Protein AF-A0A9D0ZGV9-F1 (afdb_monomer_lite)

Sequence (92 aa):
MKRRKRFDDDDDGRVIARMDVDGMPWYDGRSPSAPEQPEQSADGGEREPVKLTKEESRAYAAGALKAALLVALVFAGVFFLFILFCAEVWFA

pLDDT: mean 73.94, std 18.32, range [37.31, 98.31]

Structure (mmCIF, N/CA/C/O backbone):
data_AF-A0A9D0ZGV9-F1
#
_entry.id   AF-A0A9D0ZGV9-F1
#
loop_
_atom_site.group_PDB
_atom_site.id
_atom_site.type_symbol
_atom_site.label_atom_id
_atom_site.label_alt_id
_atom_site.label_comp_id
_atom_site.label_asym_id
_atom_site.label_entity_id
_atom_site.label_seq_id
_atom_site.pdbx_PDB_ins_code
_atom_site.Cartn_x
_atom_site.Cartn_y
_atom_site.Cartn_z
_atom_site.occupancy
_atom_site.B_iso_or_equiv
_atom_site.auth_seq_id
_atom_site.auth_comp_id
_atom_site.auth_asym_id
_atom_site.auth_atom_id
_atom_site.pdbx_PDB_model_num
ATOM 1 N N . MET A 1 1 ? -21.030 28.290 5.039 1.00 42.44 1 MET A N 1
ATOM 2 C CA . MET A 1 1 ? -21.965 29.037 5.914 1.00 42.44 1 MET A CA 1
ATOM 3 C C . MET A 1 1 ? -22.527 28.073 6.955 1.00 42.44 1 MET A C 1
ATOM 5 O O . MET A 1 1 ? -23.161 27.100 6.572 1.00 42.44 1 MET A O 1
ATOM 9 N N . LYS A 1 2 ? -22.229 28.263 8.247 1.00 45.47 2 LYS A N 1
ATOM 10 C CA . LYS A 1 2 ? -22.668 27.362 9.331 1.00 45.47 2 LYS A CA 1
ATOM 11 C C . LYS A 1 2 ? -24.075 27.798 9.769 1.00 45.47 2 LYS A C 1
ATOM 13 O O . LYS A 1 2 ? -24.232 28.932 10.216 1.00 45.47 2 LYS A O 1
ATOM 18 N N . ARG A 1 3 ? -25.102 26.957 9.579 1.00 56.16 3 ARG A N 1
ATOM 19 C CA . ARG A 1 3 ? -26.473 27.263 10.034 1.00 56.16 3 ARG A CA 1
ATOM 20 C C . ARG A 1 3 ? -26.458 27.404 11.560 1.00 56.16 3 ARG A C 1
ATOM 22 O O . ARG A 1 3 ? -26.087 26.463 12.256 1.00 56.16 3 ARG A O 1
ATOM 29 N N . ARG A 1 4 ? -26.829 28.581 12.07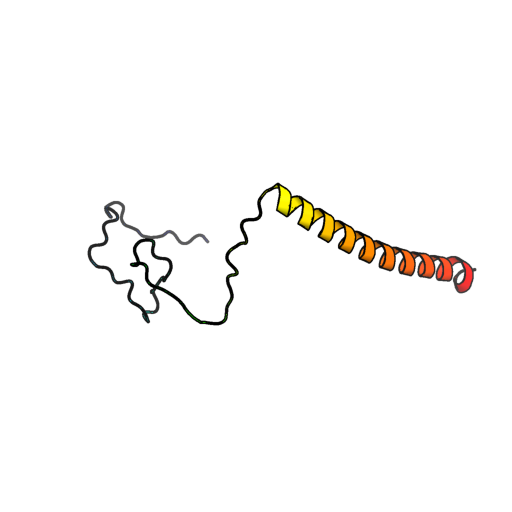3 1.00 56.25 4 ARG A N 1
ATOM 30 C CA . ARG A 1 4 ? -27.068 28.800 13.506 1.00 56.25 4 ARG A CA 1
ATOM 31 C C . ARG A 1 4 ? -28.379 28.097 13.850 1.00 56.25 4 ARG A C 1
ATOM 33 O O . ARG A 1 4 ? -29.410 28.418 13.261 1.00 56.25 4 ARG A O 1
ATOM 40 N N . LYS A 1 5 ? -28.322 27.102 14.735 1.00 60.81 5 LYS A N 1
ATOM 41 C CA . LYS A 1 5 ? -29.518 26.488 15.316 1.00 60.81 5 LYS A CA 1
ATOM 42 C C . LYS A 1 5 ? -30.185 27.551 16.198 1.00 60.81 5 LYS A C 1
ATOM 44 O O . LYS A 1 5 ? -29.531 28.092 17.081 1.00 60.81 5 LYS A O 1
ATOM 49 N N . ARG A 1 6 ? -31.430 27.905 15.868 1.00 57.00 6 ARG A N 1
ATOM 50 C CA . ARG A 1 6 ? -32.303 28.771 16.667 1.00 57.00 6 ARG A CA 1
ATOM 51 C C . ARG A 1 6 ? -32.935 27.886 17.737 1.00 57.00 6 ARG A C 1
ATOM 53 O O . ARG A 1 6 ? -33.968 27.287 17.474 1.00 57.00 6 ARG A O 1
ATOM 60 N N . PHE A 1 7 ? -32.259 27.711 18.858 1.00 61.69 7 PHE A N 1
ATOM 61 C CA . PHE A 1 7 ? -32.930 27.281 20.079 1.00 61.69 7 PHE A CA 1
ATOM 62 C C . PHE A 1 7 ? -32.898 28.497 20.997 1.00 61.69 7 PHE A C 1
ATOM 64 O O . PHE A 1 7 ? -31.861 29.161 21.065 1.00 61.69 7 PHE A O 1
ATOM 71 N N . ASP A 1 8 ? -34.054 28.854 21.551 1.00 63.03 8 ASP A N 1
ATOM 72 C CA . ASP A 1 8 ? -34.185 29.973 22.479 1.00 63.03 8 ASP A CA 1
ATOM 73 C C . ASP A 1 8 ? -33.401 29.651 23.758 1.00 63.03 8 ASP A C 1
ATOM 75 O O . ASP A 1 8 ? -33.391 28.504 24.207 1.00 63.03 8 ASP A O 1
ATOM 79 N N . ASP A 1 9 ? -32.731 30.650 24.339 1.00 64.06 9 ASP A N 1
ATOM 80 C CA . ASP A 1 9 ? -31.883 30.479 25.532 1.00 64.06 9 ASP A CA 1
ATOM 81 C C . ASP A 1 9 ? -32.683 30.024 26.783 1.00 64.06 9 ASP A C 1
ATOM 83 O O . ASP A 1 9 ? -32.088 29.628 27.783 1.00 64.06 9 ASP A O 1
ATOM 87 N N . ASP A 1 10 ? -34.022 30.033 26.705 1.00 66.44 10 ASP A N 1
ATOM 88 C CA . ASP A 1 10 ? -34.970 29.618 27.751 1.00 66.44 10 ASP A CA 1
ATOM 89 C C . ASP A 1 10 ? -35.460 28.154 27.619 1.00 66.44 10 ASP A C 1
ATOM 91 O O . ASP A 1 10 ? -36.322 27.710 28.385 1.00 66.44 10 ASP A O 1
ATOM 95 N N . ASP A 1 11 ? -34.954 27.383 26.648 1.00 73.50 11 ASP A N 1
ATOM 96 C CA . ASP A 1 11 ? -35.310 25.967 26.493 1.00 73.50 11 ASP A CA 1
ATOM 97 C C . ASP A 1 11 ? -34.568 25.092 27.524 1.00 73.50 11 ASP A C 1
ATOM 99 O O . ASP A 1 11 ? -33.393 24.761 27.366 1.00 73.50 11 ASP A O 1
ATOM 103 N N . ASP A 1 12 ? -35.275 24.677 28.581 1.00 71.81 12 ASP A N 1
ATOM 104 C CA . ASP A 1 12 ? -34.780 23.818 29.679 1.00 71.81 12 ASP A CA 1
ATOM 105 C C . ASP A 1 12 ? -34.468 22.366 29.233 1.00 71.81 12 ASP A C 1
ATOM 107 O O . ASP A 1 12 ? -34.355 21.448 30.047 1.00 71.81 12 ASP A O 1
ATOM 111 N N . GLY A 1 13 ? -34.416 22.104 27.921 1.00 71.06 13 GLY A N 1
ATOM 112 C CA . GLY A 1 13 ? -34.092 20.803 27.328 1.00 71.06 13 GLY A CA 1
ATOM 113 C C . GLY A 1 13 ? -35.107 19.699 27.641 1.00 71.06 13 GLY A C 1
ATOM 114 O O . GLY A 1 13 ? -34.867 18.522 27.356 1.00 71.06 13 GLY A O 1
ATOM 115 N N . ARG A 1 14 ? -36.245 20.052 28.247 1.00 73.44 14 ARG A N 1
ATOM 116 C CA . ARG A 1 14 ? -37.298 19.111 28.624 1.00 73.44 14 ARG A CA 1
ATOM 117 C C . ARG A 1 14 ? -38.174 18.803 27.423 1.00 73.44 14 ARG A C 1
ATOM 119 O O . ARG A 1 14 ? -38.809 19.678 26.844 1.00 73.44 14 ARG A O 1
ATOM 126 N N . VAL A 1 15 ? -38.298 17.519 27.113 1.00 74.69 15 VAL A N 1
ATOM 127 C CA . VAL A 1 15 ? -39.230 17.042 26.092 1.00 74.69 15 VAL A CA 1
ATOM 128 C C . VAL A 1 15 ? -40.651 17.067 26.663 1.00 74.69 15 VAL A C 1
ATOM 130 O O . VAL A 1 15 ? -41.019 16.197 27.448 1.00 74.69 15 VAL A O 1
ATOM 133 N N . ILE A 1 16 ? -41.453 18.063 26.271 1.00 75.12 16 ILE A N 1
ATOM 134 C CA . ILE A 1 16 ? -42.863 18.195 26.694 1.00 75.12 16 ILE A CA 1
ATOM 135 C C . ILE A 1 16 ? -43.737 17.112 26.038 1.00 75.12 16 ILE A C 1
ATOM 137 O O . ILE A 1 16 ? -44.635 16.563 26.672 1.00 75.12 16 ILE A O 1
ATOM 141 N N . ALA A 1 17 ? -43.449 16.769 24.780 1.00 77.44 17 ALA A N 1
ATOM 142 C CA . ALA A 1 17 ? -44.111 15.696 24.045 1.00 77.44 17 ALA A CA 1
ATOM 143 C C . ALA A 1 17 ? -43.122 15.015 23.093 1.00 77.44 17 ALA A C 1
ATOM 145 O O . ALA A 1 17 ? -42.411 15.679 22.337 1.00 77.44 17 ALA A O 1
ATOM 146 N N . ARG A 1 18 ? -43.078 13.679 23.117 1.00 75.75 18 ARG A N 1
ATOM 147 C CA . ARG A 1 18 ? -42.254 12.891 22.193 1.00 75.75 18 ARG A CA 1
ATOM 148 C C . ARG A 1 18 ? -42.948 12.836 20.838 1.00 75.75 18 ARG A C 1
ATOM 150 O O . ARG A 1 18 ? -43.941 12.139 20.681 1.00 75.75 18 ARG A O 1
ATOM 157 N N . MET A 1 19 ? -42.429 13.596 19.881 1.00 77.75 19 MET A N 1
ATOM 158 C CA . MET A 1 19 ? -42.888 13.583 18.487 1.00 77.75 19 MET A CA 1
ATOM 159 C C . MET A 1 19 ? -42.047 12.663 17.593 1.00 77.75 19 MET A C 1
ATOM 161 O O . MET A 1 19 ? -42.307 12.572 16.399 1.00 77.75 19 MET A O 1
ATOM 165 N N . ASP A 1 20 ? -41.054 11.984 18.163 1.00 79.81 20 ASP A N 1
ATOM 166 C CA . ASP A 1 20 ? -40.207 11.008 17.483 1.00 79.81 20 ASP A CA 1
ATOM 167 C C . ASP A 1 20 ? -40.972 9.683 17.330 1.00 79.81 20 ASP A C 1
ATOM 169 O O . ASP A 1 20 ? -40.952 8.823 18.210 1.00 79.81 20 ASP A O 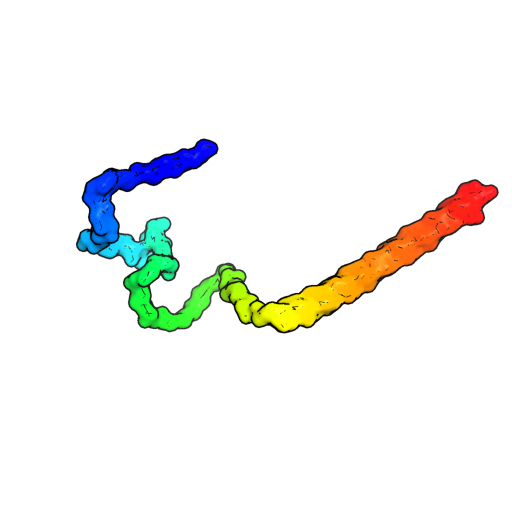1
ATOM 173 N N . VAL A 1 21 ? -41.756 9.591 16.254 1.00 80.25 21 VAL A N 1
ATOM 174 C CA . VAL A 1 21 ? -42.666 8.476 15.961 1.00 80.25 21 VAL A CA 1
ATOM 175 C C . VAL A 1 21 ? -42.237 7.814 14.658 1.00 80.25 21 VAL A C 1
ATOM 177 O O . VAL A 1 21 ? -41.945 8.513 13.688 1.00 80.25 21 VAL A O 1
ATOM 180 N N . ASP A 1 22 ? -42.235 6.482 14.636 1.00 78.38 22 ASP A N 1
ATOM 181 C CA . ASP A 1 22 ? -41.859 5.695 13.461 1.00 78.38 22 ASP A CA 1
ATOM 182 C C . ASP A 1 22 ? -42.698 6.070 12.222 1.00 78.38 22 ASP A C 1
ATOM 184 O O . ASP A 1 22 ? -43.895 6.364 12.311 1.00 78.38 22 ASP A O 1
ATOM 188 N N . GLY A 1 23 ? -42.045 6.110 11.060 1.00 77.81 23 GLY A N 1
ATOM 189 C CA . GLY A 1 23 ? -42.633 6.514 9.779 1.00 77.81 23 GLY A CA 1
ATOM 190 C C . GLY A 1 23 ? -42.733 8.026 9.526 1.00 77.81 23 GLY A C 1
ATOM 191 O O . GLY A 1 23 ? -43.105 8.427 8.420 1.00 77.81 23 GLY A O 1
ATOM 192 N N . MET A 1 24 ? -42.387 8.885 10.492 1.00 83.50 24 MET A N 1
ATOM 193 C CA . MET A 1 24 ? -42.362 10.336 10.275 1.00 83.50 24 MET A CA 1
ATOM 194 C C . MET A 1 24 ? -41.044 10.799 9.623 1.00 83.50 24 MET A C 1
ATOM 196 O O . MET A 1 24 ? -39.984 10.268 9.945 1.00 83.50 24 MET A O 1
ATOM 200 N N . PRO A 1 25 ? -41.047 11.844 8.766 1.00 77.19 25 PRO A N 1
ATOM 201 C CA . PRO A 1 25 ? -39.830 12.343 8.104 1.00 77.19 25 PRO A CA 1
ATOM 202 C C . PRO A 1 25 ? -38.728 12.837 9.053 1.00 77.19 25 PRO A C 1
ATOM 204 O O . PRO A 1 25 ? -37.588 13.019 8.635 1.00 77.19 25 PRO A O 1
ATOM 207 N N . TRP A 1 26 ? -39.086 13.127 10.302 1.00 76.00 26 TRP A N 1
ATOM 208 C CA . TRP A 1 26 ? -38.189 13.603 11.355 1.00 76.00 26 TRP A CA 1
ATOM 209 C C . TRP A 1 26 ? -37.864 12.519 12.391 1.00 76.00 26 TRP A C 1
ATOM 211 O O . TRP A 1 26 ? -37.278 12.850 13.419 1.00 76.00 26 TRP A O 1
ATOM 221 N N . TYR A 1 27 ? -38.268 11.267 12.142 1.00 82.50 27 TYR A N 1
ATOM 222 C CA . TYR A 1 27 ? -37.960 10.138 13.012 1.00 82.50 27 TYR A CA 1
ATOM 223 C C . TYR A 1 27 ? -36.454 9.875 13.012 1.00 82.50 27 TYR A C 1
ATOM 225 O O . TYR A 1 27 ? -35.862 9.619 11.959 1.00 82.50 27 TYR A O 1
ATOM 233 N N . ASP A 1 28 ? -35.838 9.947 14.188 1.00 73.88 28 ASP A N 1
ATOM 234 C CA . ASP A 1 28 ? -34.439 9.586 14.387 1.00 73.88 28 ASP A CA 1
ATOM 235 C C . ASP A 1 28 ? -34.396 8.343 15.276 1.00 73.88 28 ASP A C 1
ATOM 237 O O . ASP A 1 28 ? -34.418 8.420 16.504 1.00 73.88 28 ASP A O 1
ATOM 241 N N . GLY A 1 29 ? -34.297 7.168 14.645 1.00 66.12 29 GLY A N 1
ATOM 242 C CA . GLY A 1 29 ? -34.185 5.876 15.335 1.00 66.12 29 GLY A CA 1
ATOM 243 C C . GLY A 1 29 ? -32.962 5.752 16.261 1.00 66.12 29 GLY A C 1
ATOM 244 O O . GLY A 1 29 ? -32.805 4.736 16.934 1.00 66.12 29 GLY A O 1
ATOM 245 N N . ARG A 1 30 ? -32.090 6.773 16.317 1.00 58.44 30 ARG A N 1
ATOM 246 C CA . ARG A 1 30 ? -30.946 6.898 17.230 1.00 58.44 30 ARG A CA 1
ATOM 247 C C . ARG A 1 30 ? -31.221 7.852 18.404 1.00 58.44 30 ARG A C 1
ATOM 249 O O . ARG A 1 30 ? -30.287 8.307 19.066 1.00 58.44 30 ARG A O 1
ATOM 256 N N . SER A 1 31 ? -32.473 8.189 18.697 1.00 58.59 31 SER A N 1
ATOM 257 C CA . SER A 1 31 ? -32.788 8.963 19.898 1.00 58.59 31 SER A CA 1
ATOM 258 C C . SER A 1 31 ? -32.421 8.162 21.165 1.00 58.59 31 SER A C 1
ATOM 260 O O . SER A 1 31 ? -32.879 7.028 21.326 1.00 58.59 31 SER A O 1
ATOM 262 N N . PRO A 1 32 ? -31.619 8.712 22.103 1.00 54.44 32 PRO A N 1
ATOM 263 C CA . PRO A 1 32 ? -31.069 7.998 23.268 1.00 54.44 32 PRO A CA 1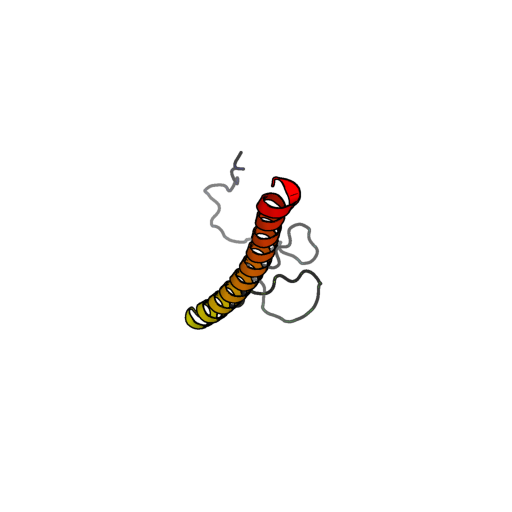
ATOM 264 C C . PRO A 1 32 ? -32.113 7.617 24.336 1.00 54.44 32 PRO A C 1
ATOM 266 O O . PRO A 1 32 ? -31.784 7.396 25.499 1.00 54.44 32 PRO A O 1
ATOM 269 N N . SER A 1 33 ? -33.398 7.587 23.992 1.00 54.81 33 SER A N 1
ATOM 270 C CA . SER A 1 33 ? -34.489 7.249 24.904 1.00 54.81 33 SER A CA 1
ATOM 271 C C . SER A 1 33 ? -35.581 6.391 24.256 1.00 54.81 33 SER A C 1
ATOM 273 O O . SER A 1 33 ? -36.714 6.409 24.746 1.00 54.81 33 SER A O 1
ATOM 275 N N . ALA A 1 34 ? -35.280 5.690 23.159 1.00 50.62 34 ALA A N 1
ATOM 276 C CA . ALA A 1 34 ? -36.161 4.672 22.594 1.00 50.62 34 ALA A CA 1
ATOM 277 C C . ALA A 1 34 ? -36.092 3.380 23.443 1.00 50.62 34 ALA A C 1
ATOM 279 O O . ALA A 1 34 ? -34.994 2.987 23.843 1.00 50.62 34 ALA A O 1
ATOM 280 N N . PRO A 1 35 ? -37.231 2.742 23.777 1.00 45.94 35 PRO A N 1
ATOM 281 C CA . PRO A 1 35 ? -37.233 1.494 24.533 1.00 45.94 35 PRO A CA 1
ATOM 282 C C . PRO A 1 35 ? -36.594 0.377 23.702 1.00 45.94 35 PRO A C 1
ATOM 284 O O . PRO A 1 35 ? -36.920 0.199 22.531 1.00 45.94 35 PRO A O 1
ATOM 287 N N . GLU A 1 36 ? -35.681 -0.366 24.325 1.00 57.97 36 GLU A N 1
ATOM 288 C CA . GLU A 1 36 ? -35.046 -1.551 23.751 1.00 57.97 36 GLU A CA 1
ATOM 289 C C . GLU A 1 36 ? -36.110 -2.579 23.346 1.00 57.97 36 GLU A C 1
ATOM 291 O O . GLU A 1 36 ? -36.870 -3.023 24.208 1.00 57.97 36 GLU A O 1
ATOM 296 N N . GLN A 1 37 ? -36.158 -2.968 22.066 1.00 46.88 37 GLN A N 1
ATOM 297 C CA . GLN A 1 37 ? -36.652 -4.274 21.603 1.00 46.88 37 GLN A CA 1
ATOM 298 C C . GLN A 1 37 ? -36.332 -4.513 20.107 1.00 46.88 37 GLN A C 1
ATOM 300 O O . GLN A 1 37 ? -35.968 -3.568 19.409 1.00 46.88 37 GLN A O 1
ATOM 305 N N . PRO A 1 38 ? -36.345 -5.777 19.634 1.00 50.59 38 PRO A N 1
ATOM 306 C CA . PRO A 1 38 ? -35.180 -6.383 19.000 1.00 50.59 38 PRO A CA 1
ATOM 307 C C . PRO A 1 38 ? -35.394 -6.645 17.503 1.00 50.59 38 PRO A C 1
ATOM 309 O O . PRO A 1 38 ? -36.510 -6.895 17.066 1.00 50.59 38 PRO A O 1
ATOM 312 N N . GLU A 1 39 ? -34.274 -6.714 16.784 1.00 51.66 39 GLU A N 1
ATOM 313 C CA . GLU A 1 39 ? -34.069 -7.439 15.525 1.00 51.66 39 GLU A CA 1
ATOM 314 C C . GLU A 1 39 ? -34.920 -7.053 14.286 1.00 51.66 39 GLU A C 1
ATOM 316 O O . GLU A 1 39 ? -36.115 -7.305 14.185 1.00 51.66 39 GLU A O 1
ATOM 321 N N . GLN A 1 40 ? -34.179 -6.689 13.230 1.00 46.69 40 GLN A N 1
ATOM 322 C CA . GLN A 1 40 ? -34.208 -7.355 11.916 1.00 46.69 40 GLN A CA 1
ATOM 323 C C . GLN A 1 40 ? -34.663 -6.512 10.704 1.00 46.69 40 GLN A C 1
ATOM 325 O O . GLN A 1 40 ? -35.840 -6.287 10.449 1.00 46.69 40 GLN A O 1
ATOM 330 N N . SER A 1 41 ? -33.652 -6.246 9.864 1.00 48.28 41 SER A N 1
ATOM 331 C CA . SER A 1 41 ? -33.688 -6.109 8.399 1.00 48.28 41 SER A CA 1
ATOM 332 C C . SER A 1 41 ? -34.052 -4.756 7.786 1.00 48.28 41 SER A C 1
ATOM 334 O O . SER A 1 41 ? -35.210 -4.489 7.493 1.00 48.28 41 SER A O 1
ATOM 336 N N . ALA A 1 42 ? -33.022 -4.012 7.369 1.00 37.31 42 ALA A N 1
ATOM 337 C CA . ALA A 1 42 ? -32.991 -3.441 6.023 1.00 37.31 42 ALA A CA 1
ATOM 338 C C . ALA A 1 42 ? -31.543 -3.188 5.572 1.00 37.31 42 ALA A C 1
ATOM 340 O O . ALA A 1 42 ? -30.727 -2.601 6.275 1.00 37.31 42 ALA A O 1
ATOM 341 N N . ASP A 1 43 ? -31.255 -3.703 4.387 1.00 42.88 43 ASP A N 1
ATOM 342 C CA . ASP A 1 43 ? -30.034 -3.622 3.598 1.00 42.88 43 ASP A CA 1
ATOM 343 C C . ASP A 1 43 ? -29.456 -2.193 3.498 1.00 42.88 43 ASP A C 1
ATOM 345 O O . ASP A 1 43 ? -30.078 -1.278 2.963 1.00 42.88 43 ASP A O 1
ATOM 349 N N . GLY A 1 44 ? -28.259 -2.006 4.052 1.00 38.31 44 GLY A N 1
ATOM 350 C CA . GLY A 1 44 ? -27.580 -0.711 4.160 1.00 38.31 44 GLY A CA 1
ATOM 351 C C . GLY A 1 44 ? -26.555 -0.729 5.288 1.00 38.31 44 GLY A C 1
ATOM 352 O O . GLY A 1 44 ? -26.555 0.148 6.141 1.00 38.31 44 GLY A O 1
ATOM 353 N N . GLY A 1 45 ? -25.754 -1.798 5.352 1.00 37.88 45 GLY A N 1
ATOM 354 C CA . GLY A 1 45 ? -24.971 -2.164 6.528 1.00 37.88 45 GLY A CA 1
ATOM 355 C C . GLY A 1 45 ? -23.994 -1.084 6.991 1.00 37.88 45 GLY A C 1
ATOM 356 O O . GLY A 1 45 ? -22.827 -1.084 6.593 1.00 37.88 45 GLY A O 1
ATOM 357 N N . GLU A 1 46 ? -24.431 -0.248 7.932 1.00 47.12 46 GLU A N 1
ATOM 358 C CA . GLU A 1 46 ? -23.567 0.276 8.982 1.00 47.12 46 GLU A CA 1
ATOM 359 C C . GLU A 1 46 ? -23.057 -0.944 9.758 1.00 47.12 46 GLU A C 1
ATOM 361 O O . GLU A 1 46 ? -23.645 -1.380 10.745 1.00 47.12 46 GLU A O 1
ATOM 366 N N . ARG A 1 47 ? -21.983 -1.567 9.251 1.00 52.06 47 ARG A N 1
ATOM 367 C CA . ARG A 1 47 ? -21.212 -2.541 10.019 1.00 52.06 47 ARG A CA 1
ATOM 368 C C . ARG A 1 47 ? -20.804 -1.812 11.284 1.00 52.06 47 ARG A C 1
ATOM 370 O O . ARG A 1 47 ? -19.990 -0.889 11.214 1.00 52.06 47 ARG A O 1
ATOM 377 N N . GLU A 1 48 ? -21.409 -2.199 12.399 1.00 57.38 48 GLU A N 1
ATOM 378 C CA . GLU A 1 48 ? -21.003 -1.774 13.729 1.00 57.38 48 GLU A CA 1
ATOM 379 C C . GLU A 1 48 ? -19.466 -1.785 13.752 1.00 57.38 48 GLU A C 1
ATOM 381 O O . GLU A 1 48 ? -18.877 -2.797 13.347 1.00 57.38 48 GLU A O 1
ATOM 386 N N . PRO A 1 49 ? -18.790 -0.656 14.050 1.00 58.28 49 PRO A N 1
ATOM 387 C CA . PRO A 1 49 ? -17.349 -0.586 13.890 1.00 58.28 49 PRO A CA 1
ATOM 388 C C . PRO A 1 49 ? -16.753 -1.648 14.798 1.00 58.28 49 PRO A C 1
ATOM 390 O O . PRO A 1 49 ? -16.821 -1.518 16.020 1.00 58.28 49 PRO A O 1
ATOM 393 N N . VAL A 1 50 ? -16.223 -2.716 14.191 1.00 62.44 50 VAL A N 1
ATOM 394 C CA . VAL A 1 50 ? -15.612 -3.833 14.907 1.00 62.44 50 VAL A CA 1
ATOM 395 C C . VAL A 1 50 ? -14.573 -3.216 15.830 1.00 62.44 50 VAL A C 1
ATOM 397 O O . VAL A 1 50 ? -13.562 -2.678 15.369 1.00 62.44 50 VAL A O 1
ATOM 400 N N . LYS A 1 51 ? -14.864 -3.204 17.134 1.00 63.94 51 LYS A N 1
ATOM 401 C CA . LYS A 1 51 ? -13.988 -2.630 18.156 1.00 63.94 51 LYS A CA 1
ATOM 402 C C . LYS A 1 51 ? -12.812 -3.580 18.336 1.00 63.94 51 LYS A C 1
ATOM 404 O O . LYS A 1 51 ? -12.782 -4.377 19.263 1.00 63.94 51 LYS A O 1
ATOM 409 N N . LEU A 1 52 ? -11.864 -3.512 17.408 1.00 63.81 52 LEU A N 1
ATOM 410 C CA . LEU A 1 52 ? -10.621 -4.266 17.474 1.00 63.81 52 LEU A CA 1
ATOM 411 C C . LEU A 1 52 ? -9.801 -3.744 18.652 1.00 63.81 52 LEU A C 1
ATOM 413 O O . LEU A 1 52 ? -9.576 -2.533 18.778 1.00 63.81 52 LEU A O 1
ATOM 417 N N . THR A 1 53 ? -9.311 -4.647 19.499 1.00 77.94 53 THR A N 1
ATOM 418 C CA . THR A 1 53 ? -8.310 -4.261 20.498 1.00 77.94 53 THR A CA 1
ATOM 419 C C . THR A 1 53 ? -7.015 -3.803 19.800 1.00 77.94 53 THR A C 1
ATOM 421 O O . THR A 1 53 ? -6.749 -4.097 18.627 1.00 77.94 53 THR A O 1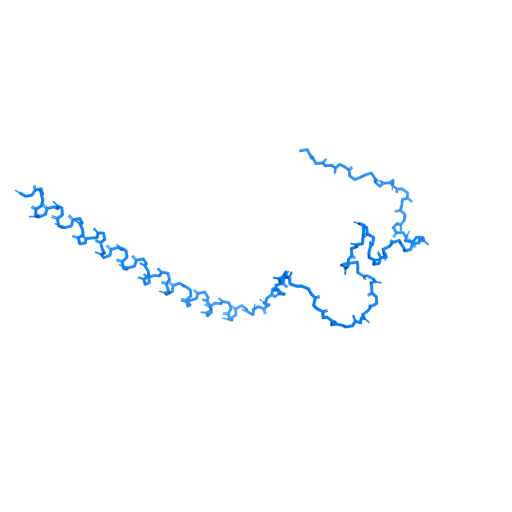
ATOM 424 N N . LYS A 1 54 ? -6.175 -3.034 20.504 1.00 72.19 54 LYS A N 1
ATOM 425 C CA . LYS A 1 54 ? -4.919 -2.481 19.958 1.00 72.19 54 LYS A CA 1
ATOM 426 C C . LYS A 1 54 ? -3.963 -3.568 19.449 1.00 72.19 54 LYS A C 1
ATOM 428 O O . LYS A 1 54 ? -3.161 -3.311 18.555 1.00 72.19 54 LYS A O 1
ATOM 433 N N . GLU A 1 55 ? -4.051 -4.772 20.000 1.00 75.88 55 GLU A N 1
ATOM 434 C CA . GLU A 1 55 ? -3.230 -5.912 19.584 1.00 75.88 55 GLU A CA 1
ATOM 435 C C . GLU A 1 55 ? -3.744 -6.547 18.285 1.00 75.88 55 GLU A C 1
ATOM 437 O O . GLU A 1 55 ? -2.966 -6.767 17.357 1.00 75.88 55 GLU A O 1
ATOM 442 N N . GLU A 1 56 ? -5.059 -6.729 18.154 1.00 77.75 56 GLU A N 1
ATOM 443 C CA . GLU A 1 56 ? -5.685 -7.252 16.934 1.00 77.75 56 GLU A CA 1
ATOM 444 C C . GLU A 1 56 ? -5.523 -6.287 15.757 1.00 77.75 56 GLU A C 1
ATOM 446 O O . GLU A 1 56 ? -5.159 -6.698 14.655 1.00 77.75 56 GLU A O 1
ATOM 451 N N . SER A 1 57 ? -5.697 -4.983 15.987 1.00 81.00 57 SER A N 1
ATOM 452 C CA . SER A 1 57 ? -5.518 -3.971 14.936 1.00 81.00 57 SER A CA 1
ATOM 453 C C . SER A 1 57 ? -4.096 -3.951 14.361 1.00 81.00 57 SER A C 1
ATOM 455 O O . SER A 1 57 ? -3.925 -3.772 13.154 1.00 81.00 57 SER A O 1
ATOM 457 N N . ARG A 1 58 ? -3.067 -4.204 15.182 1.00 81.62 58 ARG A N 1
ATOM 458 C CA . ARG A 1 58 ? -1.675 -4.334 14.718 1.00 81.62 58 ARG A CA 1
ATOM 459 C C . ARG A 1 58 ? -1.456 -5.582 13.869 1.00 81.62 58 ARG A C 1
ATOM 461 O O . ARG A 1 58 ? -0.748 -5.498 12.867 1.00 81.62 58 ARG A O 1
ATOM 468 N N . ALA A 1 59 ? -2.061 -6.711 14.235 1.00 85.25 59 ALA A N 1
ATOM 469 C CA . ALA A 1 59 ? -1.979 -7.936 13.441 1.00 85.25 59 ALA A CA 1
ATOM 470 C C . ALA A 1 59 ? -2.637 -7.753 12.062 1.00 85.25 59 ALA A C 1
ATOM 472 O O . ALA A 1 59 ? -2.029 -8.081 11.039 1.00 85.25 59 ALA A O 1
ATOM 473 N N . TYR A 1 60 ? -3.820 -7.133 12.020 1.00 88.50 60 TYR A N 1
ATOM 474 C CA . TYR A 1 60 ? -4.493 -6.777 10.768 1.00 88.50 60 TYR A CA 1
ATOM 475 C C . TYR A 1 60 ? -3.676 -5.795 9.925 1.00 88.50 60 TYR A C 1
ATOM 477 O O . TYR A 1 60 ? -3.482 -6.022 8.729 1.00 88.50 60 TYR A O 1
ATOM 485 N N . ALA A 1 61 ? -3.139 -4.738 10.540 1.00 89.88 61 ALA A N 1
ATOM 486 C CA . ALA A 1 61 ? -2.293 -3.770 9.850 1.00 89.88 61 ALA A CA 1
ATOM 487 C C . ALA A 1 61 ? -1.035 -4.428 9.263 1.00 89.88 61 ALA A C 1
ATOM 489 O O . ALA A 1 61 ? -0.680 -4.150 8.121 1.00 89.88 61 ALA A O 1
ATOM 490 N N . ALA A 1 62 ? -0.390 -5.343 9.994 1.00 91.25 62 ALA A N 1
ATOM 491 C CA . ALA A 1 62 ? 0.772 -6.077 9.497 1.00 91.25 62 ALA A CA 1
ATOM 492 C C . ALA A 1 62 ? 0.429 -6.982 8.300 1.00 91.25 62 ALA A C 1
ATOM 494 O O . ALA A 1 62 ? 1.237 -7.110 7.376 1.00 91.25 62 ALA A O 1
ATOM 495 N N . GLY A 1 63 ? -0.762 -7.590 8.297 1.00 91.94 63 GLY A N 1
ATOM 496 C CA . GLY A 1 63 ? -1.278 -8.346 7.154 1.00 91.94 63 GLY A CA 1
ATOM 497 C C . GLY A 1 63 ? -1.517 -7.458 5.932 1.00 91.94 63 GLY A C 1
ATOM 498 O O . GLY A 1 63 ? -1.000 -7.741 4.850 1.00 91.94 63 GLY A O 1
ATOM 499 N N . ALA A 1 64 ? -2.223 -6.341 6.120 1.00 94.94 64 ALA A N 1
ATOM 500 C CA . ALA A 1 64 ? -2.485 -5.366 5.062 1.00 94.94 64 ALA A CA 1
ATOM 501 C C . ALA A 1 64 ? -1.187 -4.782 4.479 1.00 94.94 64 ALA A C 1
ATOM 503 O O . ALA A 1 64 ? -1.053 -4.659 3.263 1.00 94.94 64 ALA A O 1
ATOM 504 N N . LEU A 1 65 ? -0.201 -4.490 5.332 1.00 96.38 65 LEU A N 1
ATOM 505 C CA . LEU A 1 65 ? 1.092 -3.962 4.907 1.00 96.38 65 LEU A CA 1
ATOM 506 C C . LEU A 1 65 ? 1.856 -4.968 4.039 1.00 96.38 65 LEU A C 1
ATOM 508 O O . LEU A 1 65 ? 2.397 -4.590 3.004 1.00 96.38 65 LEU A O 1
ATOM 512 N N . LYS A 1 66 ? 1.871 -6.253 4.418 1.00 95.81 66 LYS A N 1
ATOM 513 C CA . LYS A 1 66 ? 2.497 -7.314 3.610 1.00 95.81 66 LYS A CA 1
ATOM 514 C C . LYS A 1 66 ? 1.826 -7.463 2.249 1.00 95.81 66 LYS A C 1
ATOM 516 O O . LYS A 1 66 ? 2.527 -7.593 1.250 1.00 95.81 66 LYS A O 1
ATOM 521 N N . ALA A 1 67 ? 0.496 -7.409 2.205 1.00 96.38 67 ALA A N 1
ATOM 522 C CA . ALA A 1 67 ? -0.243 -7.454 0.948 1.00 96.38 67 ALA A CA 1
ATOM 523 C C . ALA A 1 6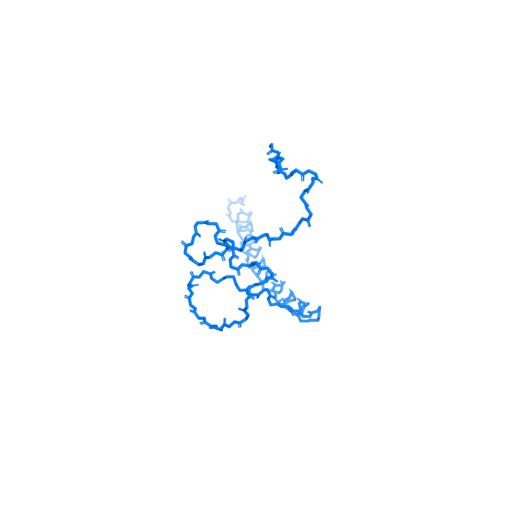7 ? 0.099 -6.251 0.053 1.00 96.38 67 ALA A C 1
ATOM 525 O O . ALA A 1 67 ? 0.431 -6.430 -1.117 1.00 96.38 67 ALA A O 1
ATOM 526 N N . ALA A 1 68 ? 0.100 -5.038 0.615 1.00 97.06 68 ALA A N 1
ATOM 527 C CA . ALA A 1 68 ? 0.471 -3.826 -0.112 1.00 97.06 68 ALA A CA 1
ATOM 528 C C . ALA A 1 68 ? 1.915 -3.884 -0.640 1.00 97.06 68 ALA A C 1
ATOM 530 O O . ALA A 1 68 ? 2.168 -3.508 -1.784 1.00 97.06 68 ALA A O 1
ATOM 531 N N . LEU A 1 69 ? 2.852 -4.404 0.160 1.00 97.06 69 LEU A N 1
ATOM 532 C CA . LEU A 1 69 ? 4.254 -4.560 -0.229 1.00 97.06 69 LEU A CA 1
ATOM 533 C C . LEU A 1 69 ? 4.406 -5.561 -1.383 1.00 97.06 69 LEU A C 1
ATOM 535 O O . LEU A 1 69 ? 5.128 -5.277 -2.334 1.00 97.06 69 LEU A O 1
ATOM 539 N N . LEU A 1 70 ? 3.681 -6.686 -1.351 1.00 97.69 70 LEU A N 1
ATOM 540 C CA . LEU A 1 70 ? 3.667 -7.656 -2.452 1.00 97.69 70 LEU A CA 1
ATOM 541 C C . LEU A 1 70 ? 3.218 -6.982 -3.758 1.00 97.69 70 LEU A C 1
ATOM 543 O O . LEU A 1 70 ? 3.912 -7.058 -4.770 1.00 97.69 70 LEU A O 1
ATOM 547 N N . VAL A 1 71 ? 2.087 -6.273 -3.724 1.00 97.69 71 VAL A N 1
ATOM 548 C CA . VAL A 1 71 ? 1.558 -5.569 -4.901 1.00 97.69 71 VAL A CA 1
ATOM 549 C C . VAL A 1 71 ? 2.574 -4.550 -5.421 1.00 97.69 71 VAL A C 1
ATOM 551 O O . VAL A 1 71 ? 2.880 -4.547 -6.613 1.00 97.69 71 VAL A O 1
ATOM 554 N N . ALA A 1 72 ? 3.154 -3.736 -4.536 1.00 97.88 72 ALA A N 1
ATOM 555 C CA . ALA A 1 72 ? 4.175 -2.761 -4.908 1.00 97.88 72 ALA A CA 1
ATOM 556 C C . ALA A 1 72 ? 5.403 -3.417 -5.564 1.00 97.88 72 ALA A C 1
ATOM 558 O O . ALA A 1 72 ? 5.903 -2.896 -6.558 1.00 97.88 72 ALA A O 1
ATOM 559 N N . LEU A 1 73 ? 5.856 -4.568 -5.055 1.00 98.00 73 LEU A N 1
ATOM 560 C CA . LEU A 1 73 ? 6.985 -5.314 -5.615 1.00 98.00 73 LEU A CA 1
ATOM 561 C C . LEU A 1 73 ? 6.688 -5.783 -7.041 1.00 98.00 73 LEU A C 1
ATOM 563 O O . LEU A 1 73 ? 7.526 -5.599 -7.919 1.00 98.00 73 LEU A O 1
ATOM 567 N N . VAL A 1 74 ? 5.497 -6.331 -7.295 1.00 98.31 74 VAL A N 1
ATOM 568 C CA . VAL A 1 74 ? 5.103 -6.776 -8.643 1.00 98.31 74 VAL A CA 1
ATOM 569 C C . VAL A 1 74 ? 5.149 -5.612 -9.630 1.00 98.31 74 VAL A C 1
ATOM 571 O O . VAL A 1 74 ? 5.791 -5.723 -10.674 1.00 98.31 74 VAL A O 1
ATOM 574 N N . PHE A 1 75 ? 4.532 -4.478 -9.288 1.00 98.06 75 PHE A N 1
ATOM 575 C CA . PHE A 1 75 ? 4.561 -3.298 -10.152 1.00 98.06 75 PHE A CA 1
ATOM 576 C C . PHE A 1 75 ? 5.980 -2.767 -10.348 1.00 98.06 75 PHE A C 1
ATOM 578 O O . PHE A 1 75 ? 6.381 -2.523 -11.484 1.00 98.06 75 PHE A O 1
ATOM 585 N N . ALA A 1 76 ? 6.760 -2.639 -9.274 1.00 97.62 76 ALA A N 1
ATOM 586 C CA . ALA A 1 76 ? 8.151 -2.209 -9.358 1.00 97.62 76 ALA A CA 1
ATOM 587 C C . ALA A 1 76 ? 8.977 -3.137 -10.261 1.00 97.62 76 ALA A C 1
ATOM 589 O O . ALA A 1 76 ? 9.733 -2.646 -11.091 1.00 97.62 76 ALA A O 1
ATOM 590 N N . GLY A 1 77 ? 8.794 -4.456 -10.158 1.00 98.00 77 GLY A N 1
ATOM 591 C CA . GLY A 1 77 ? 9.464 -5.438 -11.008 1.00 98.00 77 GLY A CA 1
ATOM 592 C C . GLY A 1 77 ? 9.091 -5.293 -12.482 1.00 98.00 77 GLY A C 1
ATOM 593 O O . GLY A 1 77 ? 9.976 -5.257 -13.333 1.00 98.00 77 GLY A O 1
ATOM 594 N N . VAL A 1 78 ? 7.801 -5.141 -12.792 1.00 98.06 78 VAL A N 1
ATOM 595 C CA . VAL A 1 78 ? 7.336 -4.921 -14.173 1.00 98.06 78 VAL A CA 1
ATOM 596 C C . VAL A 1 78 ? 7.904 -3.622 -14.743 1.00 98.06 78 VAL A C 1
ATOM 598 O O . VAL A 1 78 ? 8.461 -3.636 -15.839 1.00 98.06 78 VAL A O 1
ATOM 601 N N . PHE A 1 79 ? 7.820 -2.512 -14.003 1.00 97.31 79 PHE A N 1
ATOM 602 C CA . PHE A 1 79 ? 8.372 -1.231 -14.451 1.00 97.31 79 PHE A CA 1
ATOM 603 C C . PHE A 1 79 ? 9.891 -1.275 -14.593 1.00 97.31 79 PHE A C 1
ATOM 605 O O . PHE A 1 79 ? 10.421 -0.737 -15.558 1.00 97.31 79 PHE A O 1
ATOM 612 N N . PHE A 1 80 ? 10.592 -1.935 -13.676 1.00 96.62 80 PHE A N 1
ATOM 613 C CA . PHE A 1 80 ? 12.038 -2.100 -13.750 1.00 96.62 80 PHE A CA 1
ATOM 614 C C . PHE A 1 80 ? 12.452 -2.882 -15.001 1.00 96.62 80 PHE A C 1
ATOM 616 O O . PHE A 1 80 ? 13.306 -2.419 -15.754 1.00 96.62 80 PHE A O 1
ATOM 623 N N . LEU A 1 81 ? 11.804 -4.020 -15.271 1.00 96.19 81 LEU A N 1
ATOM 624 C CA . LEU A 1 81 ? 12.046 -4.802 -16.486 1.00 96.19 81 LEU A CA 1
ATOM 625 C C . LEU A 1 81 ? 11.703 -4.010 -17.751 1.00 96.19 81 LEU A C 1
ATOM 627 O O . LEU A 1 81 ? 12.447 -4.066 -18.726 1.00 96.19 81 LEU A O 1
ATOM 631 N N . PHE A 1 82 ? 10.613 -3.243 -17.731 1.00 95.62 82 PHE A N 1
ATOM 632 C CA . PHE A 1 82 ? 10.234 -2.375 -18.841 1.00 95.62 82 PHE A CA 1
ATOM 633 C C . PHE A 1 82 ? 11.275 -1.277 -19.099 1.00 95.62 82 PHE A C 1
ATOM 635 O O . PHE A 1 82 ? 11.645 -1.042 -20.245 1.00 95.62 82 PHE A O 1
ATOM 642 N N . ILE A 1 83 ? 11.788 -0.632 -18.048 1.00 95.00 83 ILE A N 1
ATOM 643 C CA . ILE A 1 83 ? 12.845 0.381 -18.169 1.00 95.00 83 ILE A CA 1
ATOM 644 C C . ILE A 1 83 ? 14.126 -0.246 -18.722 1.00 95.00 83 ILE A C 1
ATOM 646 O O . ILE A 1 83 ? 14.714 0.325 -19.635 1.00 95.00 83 ILE A O 1
ATOM 650 N N . LEU A 1 84 ? 14.537 -1.416 -18.218 1.00 94.19 84 LEU A N 1
ATOM 651 C CA . LEU A 1 84 ? 15.705 -2.129 -18.745 1.00 94.19 84 LEU A CA 1
ATOM 652 C C . LEU A 1 84 ? 15.534 -2.494 -20.219 1.00 94.19 84 LEU A C 1
ATOM 654 O O . LEU A 1 84 ? 16.452 -2.294 -21.004 1.00 94.19 84 LEU A O 1
ATOM 658 N N . PHE A 1 85 ? 14.354 -2.975 -20.610 1.00 94.06 85 PHE A N 1
ATOM 659 C CA . PHE A 1 85 ? 14.042 -3.244 -22.010 1.00 94.06 85 PHE A CA 1
ATOM 660 C C . PHE A 1 85 ? 14.167 -1.979 -22.870 1.00 94.06 85 PHE A C 1
ATOM 662 O O . PHE A 1 85 ? 14.814 -1.999 -23.915 1.00 94.06 85 PHE A O 1
ATOM 669 N N . CYS A 1 86 ? 13.603 -0.859 -22.414 1.00 93.38 86 CYS A N 1
ATOM 670 C CA . CYS A 1 86 ? 13.731 0.412 -23.118 1.00 93.38 86 CYS A CA 1
ATOM 671 C C . CYS A 1 86 ? 15.194 0.868 -23.223 1.00 93.38 86 CYS A C 1
ATOM 673 O O . CYS A 1 86 ? 15.602 1.343 -24.277 1.00 93.38 86 CYS A O 1
ATOM 675 N N . ALA A 1 87 ? 15.986 0.719 -22.161 1.00 90.38 87 ALA A N 1
ATOM 676 C CA . ALA A 1 87 ? 17.377 1.161 -22.133 1.00 90.38 87 ALA A CA 1
ATOM 677 C C . ALA A 1 87 ? 18.299 0.307 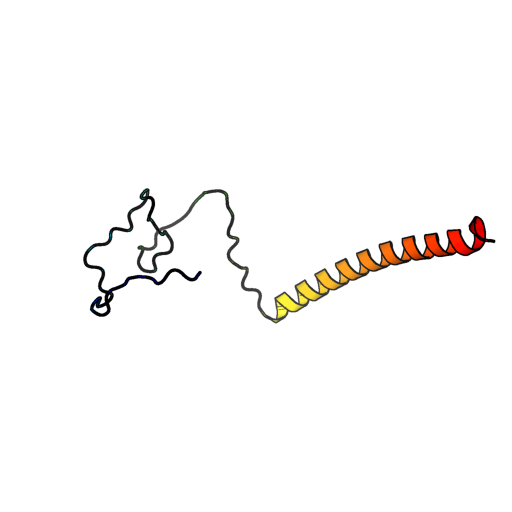-23.021 1.00 90.38 87 ALA A C 1
ATOM 679 O O . ALA A 1 87 ? 19.086 0.865 -23.774 1.00 90.38 87 ALA A O 1
ATOM 680 N N . GLU A 1 88 ? 18.189 -1.021 -22.946 1.00 86.38 88 GLU A N 1
ATOM 681 C CA . GLU A 1 88 ? 19.145 -1.954 -23.569 1.00 86.38 88 GLU A CA 1
ATOM 682 C C . GLU A 1 88 ? 18.699 -2.488 -24.934 1.00 86.38 88 GLU A C 1
ATOM 684 O O . GLU A 1 88 ? 19.528 -2.947 -25.712 1.00 86.38 88 GLU A O 1
ATOM 689 N N . VAL A 1 89 ? 17.397 -2.491 -25.230 1.00 87.19 89 VAL A N 1
ATOM 690 C CA . VAL A 1 89 ? 16.872 -3.062 -26.486 1.00 87.19 89 VAL A CA 1
ATOM 691 C C . VAL A 1 89 ? 16.317 -1.984 -27.407 1.00 87.19 89 VAL A C 1
ATOM 693 O O . VAL A 1 89 ? 16.424 -2.109 -28.622 1.00 87.19 89 VAL A O 1
ATOM 696 N N . TRP A 1 90 ? 15.695 -0.943 -26.848 1.00 78.31 90 TRP A N 1
ATOM 697 C CA . TRP A 1 90 ? 15.035 0.090 -27.649 1.00 78.31 90 TRP A CA 1
ATOM 698 C C . TRP A 1 90 ? 15.906 1.329 -27.901 1.00 78.31 90 TRP A C 1
ATOM 700 O O . TRP A 1 90 ? 15.853 1.888 -28.994 1.00 78.31 90 TRP A O 1
ATOM 710 N N . PHE A 1 91 ? 16.667 1.790 -26.903 1.00 65.31 91 PHE A N 1
ATOM 711 C CA . PHE A 1 91 ? 17.530 2.978 -27.003 1.00 65.31 91 PHE A CA 1
ATOM 712 C C . PHE A 1 91 ? 19.031 2.665 -27.151 1.00 65.31 91 PHE A C 1
ATOM 714 O O . PHE A 1 91 ? 19.823 3.609 -27.206 1.00 65.31 91 PHE A O 1
ATOM 721 N N . ALA A 1 92 ? 19.408 1.384 -27.216 1.00 54.47 92 ALA A N 1
ATOM 722 C CA . ALA A 1 92 ? 20.743 0.928 -27.617 1.00 54.47 92 ALA A CA 1
ATOM 723 C C . ALA A 1 92 ? 20.867 0.884 -29.148 1.00 54.47 92 ALA A C 1
ATOM 725 O O . ALA A 1 92 ? 21.952 1.250 -29.655 1.00 54.47 92 ALA A O 1
#

Radius of gyration: 28.19 Å; chains: 1; bounding box: 65×39×57 Å

Secondary structure (DSSP, 8-state):
--PPP---TT-----SS----TTSTT--TT-TTPPP------S----------HHHHHHHHHHHHHHHHHHHHHHHHHHHHHHHHIIIII--

Organism: NCBI:txid2840922

Foldseek 3Di:
DDDDDPDPPPPPVDDPDDPQDPPDPPNDPPDPPDDDDDDDDDPDDPPPPPPDDPVRVVVVVVVVVVVVVVVVVVVVVVVVVVVVCCVPPVVD